Protein AF-A0A0B6ZTF5-F1 (afdb_monomer_lite)

Sequence (58 aa):
MMLIALSNGSVVHKMNANDFLDMEVTIMEHGFSEPAAHNYIRFLHEGIQKAEVALQDQ

Secondary structure (DSSP, 8-state):
-EEEE-TTS-EEEEE-HHHHHS----TTTSTTS-HHHHHHHHHHHHHHHHHHHHHHT-

Foldseek 3Di:
DDFDADPVGHTQADDDPVNLVPPDDPCPPDPVPPRSVVSVVVRVVVSVVSVVVVVVVD

Organism: NCBI:txid1028688

Radius of gyration: 13.41 Å; chains: 1; bounding box: 32×14×33 Å

Structure (mmCIF, N/CA/C/O backbone):
data_AF-A0A0B6ZTF5-F1
#
_entry.id   AF-A0A0B6ZTF5-F1
#
loop_
_atom_site.group_PDB
_atom_site.id
_atom_site.type_symbol
_atom_site.label_atom_id
_atom_site.label_alt_id
_atom_site.label_comp_id
_atom_site.label_asym_id
_atom_site.label_entity_id
_atom_site.label_seq_id
_atom_site.pdbx_PDB_ins_co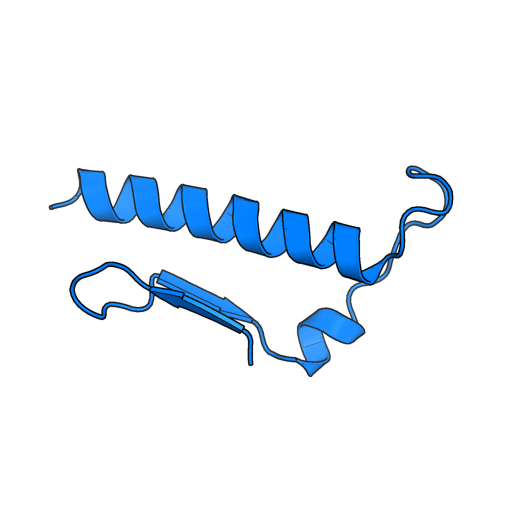de
_atom_site.Cartn_x
_atom_site.Cartn_y
_atom_site.Cartn_z
_atom_site.occupancy
_atom_site.B_iso_or_equiv
_atom_site.auth_seq_id
_atom_site.auth_comp_id
_atom_site.auth_asym_id
_atom_site.auth_atom_id
_atom_site.pdbx_PDB_model_num
ATOM 1 N N . MET A 1 1 ? -3.754 -6.915 -8.071 1.00 83.00 1 MET A N 1
ATOM 2 C CA . MET A 1 1 ? -4.114 -5.925 -7.033 1.00 83.00 1 MET A CA 1
ATOM 3 C C . MET A 1 1 ? -3.317 -6.256 -5.791 1.00 83.00 1 MET A C 1
ATOM 5 O O . MET A 1 1 ? -3.328 -7.414 -5.394 1.00 83.00 1 MET A O 1
ATOM 9 N N . MET A 1 2 ? -2.627 -5.274 -5.220 1.00 92.19 2 MET A N 1
ATOM 10 C CA . MET A 1 2 ? -1.915 -5.414 -3.945 1.00 92.19 2 MET A CA 1
ATOM 11 C C . MET A 1 2 ? -2.682 -4.666 -2.858 1.00 92.19 2 MET A C 1
ATOM 13 O O . MET A 1 2 ? -3.296 -3.636 -3.149 1.00 92.19 2 MET A O 1
ATOM 17 N N . LEU A 1 3 ? -2.668 -5.178 -1.627 1.00 95.69 3 LEU A N 1
ATOM 18 C CA . LEU A 1 3 ? -3.347 -4.560 -0.491 1.00 95.69 3 LEU A CA 1
ATOM 19 C C . LEU A 1 3 ? -2.578 -4.773 0.813 1.00 95.69 3 LEU A C 1
ATOM 21 O O . LEU A 1 3 ? -1.936 -5.804 0.996 1.00 95.69 3 LEU A O 1
ATOM 25 N N . ILE A 1 4 ? -2.694 -3.800 1.711 1.00 95.56 4 ILE A N 1
ATOM 26 C CA . ILE A 1 4 ? -2.300 -3.897 3.114 1.00 95.56 4 ILE A CA 1
ATOM 27 C C . ILE A 1 4 ? -3.563 -3.734 3.947 1.00 95.56 4 ILE A C 1
ATOM 29 O O . ILE A 1 4 ? -4.331 -2.784 3.752 1.00 95.56 4 ILE A O 1
ATOM 33 N N . ALA A 1 5 ? -3.777 -4.679 4.855 1.00 96.50 5 ALA A N 1
ATOM 34 C CA . ALA A 1 5 ? -4.918 -4.702 5.751 1.00 96.50 5 ALA A CA 1
ATOM 35 C C . ALA 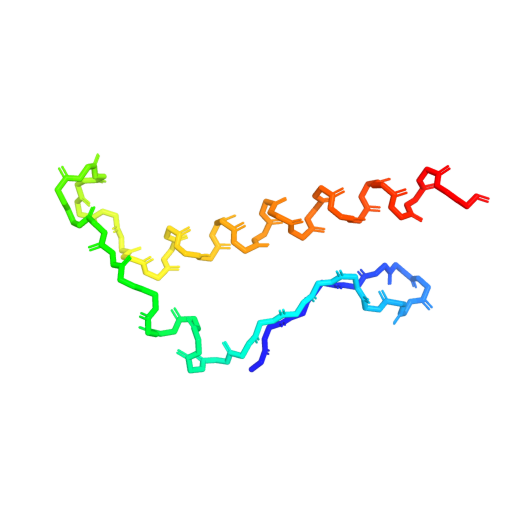A 1 5 ? -4.459 -4.858 7.201 1.00 96.50 5 ALA A C 1
ATOM 37 O O . ALA A 1 5 ? -3.451 -5.507 7.480 1.00 96.50 5 ALA A O 1
ATOM 38 N N . LEU A 1 6 ? -5.220 -4.263 8.114 1.00 95.12 6 LEU A N 1
ATOM 39 C CA . LEU A 1 6 ? -5.081 -4.497 9.545 1.00 95.12 6 LEU A CA 1
ATOM 40 C C . LEU A 1 6 ? -5.601 -5.896 9.904 1.00 95.12 6 LEU A C 1
ATOM 42 O O . LEU A 1 6 ? -6.369 -6.508 9.158 1.00 95.12 6 LEU A O 1
ATOM 46 N N . SER A 1 7 ? -5.234 -6.388 11.087 1.00 94.50 7 SER A N 1
ATOM 47 C CA . SER A 1 7 ? -5.679 -7.694 11.598 1.00 94.50 7 SER A CA 1
ATOM 48 C C . SER A 1 7 ? -7.201 -7.806 11.762 1.00 94.50 7 SER A C 1
ATOM 50 O O . SER A 1 7 ? -7.736 -8.910 11.722 1.00 94.50 7 SER A O 1
ATOM 52 N N . ASN A 1 8 ? -7.905 -6.677 11.895 1.00 93.81 8 ASN A N 1
ATOM 53 C CA . ASN A 1 8 ? -9.369 -6.614 11.938 1.00 93.81 8 ASN A CA 1
ATOM 54 C C . ASN A 1 8 ? -10.042 -6.701 10.549 1.00 93.81 8 ASN A C 1
ATOM 56 O O . ASN A 1 8 ? -11.267 -6.656 10.465 1.00 93.81 8 ASN A O 1
ATOM 60 N N . GLY A 1 9 ? -9.265 -6.819 9.467 1.00 93.69 9 GLY A N 1
ATOM 61 C CA . GLY A 1 9 ? -9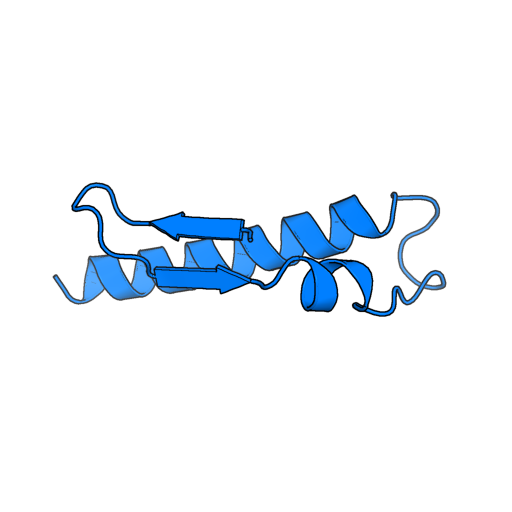.758 -6.933 8.092 1.00 93.69 9 GLY A CA 1
ATOM 62 C C . GLY A 1 9 ? -9.919 -5.604 7.345 1.00 93.69 9 GLY A C 1
ATOM 63 O O . GLY A 1 9 ? -10.224 -5.618 6.152 1.00 93.69 9 GLY A O 1
ATOM 64 N N . SER A 1 10 ? -9.683 -4.459 7.992 1.00 94.88 10 SER A N 1
ATOM 65 C CA . SER A 1 10 ? -9.743 -3.146 7.341 1.00 94.88 10 SER A CA 1
ATOM 66 C C . SER A 1 10 ? -8.585 -2.948 6.368 1.00 94.88 10 SER A C 1
ATOM 68 O O . SER A 1 10 ? -7.420 -3.037 6.751 1.00 94.88 10 SER A O 1
ATOM 70 N N . VAL A 1 11 ? -8.894 -2.625 5.111 1.00 96.12 11 VAL A N 1
ATOM 71 C CA . VAL A 1 11 ? -7.890 -2.303 4.085 1.00 96.12 11 VAL A CA 1
ATOM 72 C C . VAL A 1 11 ? -7.444 -0.851 4.241 1.00 96.12 11 VAL A C 1
ATOM 74 O O . VAL A 1 11 ? -8.254 0.063 4.105 1.00 96.12 11 VAL A O 1
ATOM 77 N N . VAL A 1 12 ? -6.150 -0.637 4.473 1.00 96.56 12 VAL A N 1
ATOM 78 C CA . VAL A 1 12 ? -5.555 0.694 4.717 1.00 96.56 12 VAL A CA 1
ATOM 79 C C . VAL A 1 12 ? -4.735 1.204 3.538 1.00 96.56 12 VAL A C 1
ATOM 81 O O . VAL A 1 12 ? -4.538 2.408 3.373 1.00 96.56 12 VAL A O 1
ATOM 84 N N . HIS A 1 13 ? -4.287 0.304 2.667 1.00 96.38 13 HIS A N 1
ATOM 85 C CA . HIS A 1 13 ? -3.601 0.679 1.443 1.00 96.38 13 HIS A CA 1
ATOM 86 C C . HIS A 1 13 ? -3.871 -0.342 0.343 1.00 96.38 13 HIS A C 1
ATOM 88 O O . HIS A 1 13 ? -3.978 -1.538 0.605 1.00 96.38 13 HIS A O 1
ATOM 94 N N . LYS A 1 14 ? -4.005 0.127 -0.898 1.00 95.50 14 LYS A N 1
ATOM 95 C CA . LYS A 1 14 ? -4.189 -0.722 -2.074 1.00 95.50 14 LYS A CA 1
ATOM 96 C C . LYS A 1 14 ? -3.537 -0.087 -3.289 1.00 95.50 14 LYS A C 1
ATOM 98 O O . LYS A 1 14 ? -3.472 1.136 -3.379 1.00 95.50 14 LYS A O 1
ATOM 103 N N . MET A 1 15 ? -3.119 -0.927 -4.223 1.00 93.25 15 MET A N 1
ATOM 104 C CA . MET A 1 15 ? -2.519 -0.512 -5.484 1.00 93.25 15 MET A CA 1
ATOM 105 C C . MET A 1 15 ? -3.022 -1.404 -6.620 1.00 93.25 15 MET A C 1
ATOM 107 O O . MET A 1 15 ? -3.128 -2.634 -6.480 1.00 93.25 15 MET A O 1
ATOM 111 N N . ASN A 1 16 ? -3.374 -0.776 -7.742 1.00 92.62 16 ASN A N 1
ATOM 112 C CA . ASN A 1 16 ? -3.690 -1.499 -8.965 1.00 92.62 16 ASN A CA 1
ATOM 113 C C . ASN A 1 16 ? -2.417 -2.178 -9.497 1.00 92.62 16 ASN A C 1
ATOM 115 O O . ASN A 1 16 ? -1.320 -1.656 -9.345 1.00 92.62 16 ASN A O 1
ATOM 119 N N . ALA A 1 17 ? -2.560 -3.348 -10.119 1.00 87.19 17 ALA A N 1
ATOM 120 C CA . ALA A 1 17 ? -1.419 -4.008 -10.747 1.00 87.19 17 ALA A CA 1
ATOM 121 C C . ALA A 1 17 ? -0.869 -3.198 -11.932 1.00 87.19 17 ALA A C 1
ATOM 123 O O . ALA A 1 17 ? 0.339 -3.169 -12.118 1.00 87.19 17 ALA A O 1
ATOM 124 N N . ASN A 1 18 ? -1.735 -2.519 -12.688 1.00 87.69 18 ASN A N 1
ATOM 125 C CA . ASN A 1 18 ? -1.310 -1.699 -13.820 1.00 87.69 18 ASN A CA 1
ATOM 126 C C . ASN A 1 18 ? -0.550 -0.464 -13.324 1.00 87.69 18 ASN A C 1
ATOM 128 O O . ASN A 1 18 ? 0.591 -0.282 -13.715 1.00 87.69 18 ASN A O 1
ATOM 132 N N . ASP A 1 19 ? -1.099 0.269 -12.346 1.00 87.12 19 ASP A N 1
ATOM 133 C CA . ASP A 1 19 ? -0.406 1.409 -11.718 1.00 87.12 19 ASP A CA 1
ATOM 134 C C . ASP A 1 19 ? 0.969 1.022 -11.139 1.00 87.12 19 ASP A C 1
ATOM 136 O O . ASP A 1 19 ? 1.898 1.824 -11.130 1.00 87.12 19 ASP A O 1
ATOM 140 N N . PHE A 1 20 ? 1.109 -0.213 -10.643 1.00 85.62 20 PHE A N 1
ATOM 141 C CA . PHE A 1 20 ? 2.382 -0.727 -10.144 1.00 85.62 20 PHE A CA 1
ATOM 142 C C . PHE A 1 20 ? 3.411 -0.969 -11.256 1.00 85.62 20 PHE A C 1
ATOM 144 O O . PHE A 1 20 ? 4.593 -0.678 -11.072 1.00 85.62 20 PHE A O 1
ATOM 151 N N . LEU A 1 21 ? 2.966 -1.520 -12.387 1.00 82.62 21 LEU A N 1
ATOM 152 C CA . LEU A 1 21 ? 3.813 -1.800 -13.548 1.00 82.62 21 LEU A CA 1
ATOM 153 C C . LEU A 1 21 ? 4.157 -0.526 -14.332 1.00 82.62 21 LEU A C 1
ATOM 155 O O . LEU A 1 21 ? 5.245 -0.446 -14.893 1.00 82.62 21 LEU A O 1
ATOM 159 N N . ASP A 1 22 ? 3.260 0.460 -14.321 1.00 83.56 22 ASP A N 1
ATOM 160 C CA . ASP A 1 22 ? 3.414 1.746 -1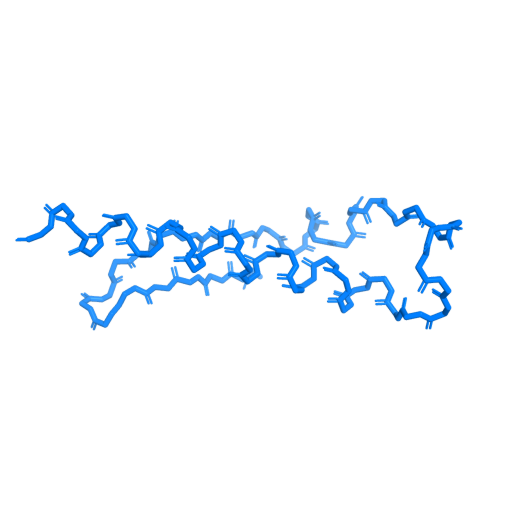5.006 1.00 83.56 22 ASP A CA 1
ATOM 161 C C . ASP A 1 22 ? 4.248 2.760 -14.204 1.00 83.56 22 ASP A C 1
ATOM 163 O O . ASP A 1 22 ? 4.562 3.836 -14.713 1.00 83.56 22 ASP A O 1
ATOM 167 N N . MET A 1 23 ? 4.623 2.456 -12.953 1.00 76.56 23 MET A N 1
ATOM 168 C CA . MET A 1 23 ? 5.495 3.338 -12.174 1.00 76.56 23 MET A CA 1
ATOM 169 C C . MET A 1 23 ? 6.868 3.439 -12.838 1.00 76.56 23 MET A C 1
ATOM 171 O O . MET A 1 23 ? 7.680 2.509 -12.775 1.00 76.56 23 MET A O 1
ATOM 175 N N . GLU A 1 24 ? 7.124 4.600 -13.444 1.00 66.81 24 GLU A N 1
ATOM 176 C CA . GLU A 1 24 ? 8.413 4.909 -14.038 1.00 66.81 24 GLU A CA 1
ATOM 177 C C . GLU A 1 24 ? 9.519 4.814 -12.995 1.00 66.81 24 GLU A C 1
ATOM 179 O O . GLU A 1 24 ? 9.484 5.393 -11.907 1.00 66.81 24 GLU A O 1
ATOM 184 N N . VAL A 1 25 ? 10.528 4.054 -13.372 1.00 63.41 25 VAL A N 1
ATOM 185 C CA . VAL A 1 25 ? 11.716 3.815 -12.581 1.00 63.41 25 VAL A CA 1
ATOM 186 C C . VAL A 1 25 ? 12.735 4.826 -13.035 1.00 63.41 25 VAL A C 1
ATOM 188 O O . VAL A 1 25 ? 13.194 4.776 -14.178 1.00 63.41 25 VAL A O 1
ATOM 191 N N . THR A 1 26 ? 13.149 5.722 -12.152 1.00 57.41 26 THR A N 1
ATOM 192 C CA . THR A 1 26 ? 14.329 6.537 -12.419 1.00 57.41 26 THR A CA 1
ATOM 193 C C . THR A 1 26 ? 15.554 5.631 -12.286 1.00 57.41 26 THR A C 1
ATOM 195 O O . THR A 1 26 ? 16.193 5.558 -11.240 1.00 57.41 26 THR A O 1
ATOM 198 N N . ILE A 1 27 ? 15.878 4.900 -13.360 1.00 55.75 27 ILE A N 1
ATOM 199 C CA . ILE A 1 27 ? 16.990 3.929 -13.435 1.00 55.75 27 ILE A CA 1
ATOM 200 C C . ILE A 1 27 ? 18.332 4.589 -13.052 1.00 55.75 27 ILE A C 1
ATOM 202 O O . ILE A 1 27 ? 19.273 3.912 -12.643 1.00 55.75 27 ILE A O 1
ATOM 206 N N . MET A 1 28 ? 18.421 5.921 -13.141 1.00 55.03 28 MET A N 1
ATOM 207 C CA . MET A 1 28 ? 19.645 6.672 -12.875 1.00 55.03 28 MET A CA 1
ATOM 208 C C . MET A 1 28 ? 20.067 6.757 -11.401 1.00 55.03 28 MET A C 1
ATOM 210 O O . MET A 1 28 ? 21.249 6.985 -11.163 1.00 55.03 28 MET A O 1
ATOM 214 N N . GLU A 1 29 ? 19.185 6.556 -10.414 1.00 55.84 29 GLU A N 1
ATOM 215 C CA . GLU A 1 29 ? 19.561 6.791 -9.005 1.00 55.84 29 GLU A CA 1
ATOM 216 C C . GLU A 1 29 ? 19.890 5.531 -8.195 1.00 55.84 29 GLU A C 1
ATOM 218 O O . GLU A 1 29 ? 20.509 5.660 -7.143 1.00 55.84 29 GLU A O 1
ATOM 223 N N . HIS A 1 30 ? 19.477 4.325 -8.605 1.00 53.62 30 HIS A N 1
ATOM 224 C CA . HIS A 1 30 ? 19.465 3.160 -7.691 1.00 53.62 30 HIS A CA 1
ATOM 225 C C . HIS A 1 30 ? 20.221 1.916 -8.177 1.00 53.62 30 HIS A C 1
ATOM 227 O O . HIS A 1 30 ? 20.131 0.850 -7.558 1.00 53.62 30 HIS A O 1
ATOM 233 N N 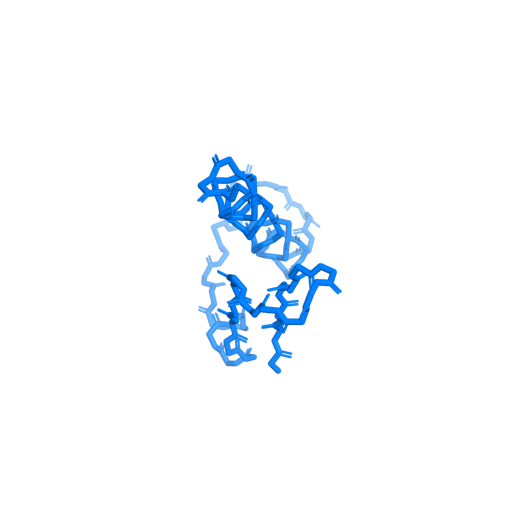. GLY A 1 31 ? 21.012 2.037 -9.250 1.00 53.25 31 GLY A N 1
ATOM 234 C CA . GLY A 1 31 ? 21.722 0.895 -9.827 1.00 53.25 31 GLY A CA 1
ATOM 235 C C . GLY A 1 31 ? 20.751 -0.221 -10.230 1.00 53.25 31 GLY A C 1
ATOM 236 O O . GLY A 1 31 ? 19.539 -0.064 -10.162 1.00 53.25 31 GLY A O 1
ATOM 237 N N . PHE A 1 32 ? 21.263 -1.367 -10.658 1.00 53.28 32 PHE A N 1
ATOM 238 C CA . PHE A 1 32 ? 20.478 -2.492 -11.188 1.00 53.28 32 PHE A CA 1
ATOM 239 C C . PHE A 1 32 ? 19.555 -3.205 -10.166 1.00 53.28 32 PHE A C 1
ATOM 241 O O . PHE A 1 32 ? 19.283 -4.394 -10.318 1.00 53.28 32 PHE A O 1
ATOM 248 N N . SER A 1 33 ? 19.089 -2.527 -9.111 1.00 57.03 33 SER A N 1
ATOM 249 C CA . SER A 1 33 ? 18.008 -3.044 -8.278 1.00 57.03 33 SER A CA 1
ATOM 250 C C . SER A 1 33 ? 16.730 -3.058 -9.111 1.00 57.03 33 SER A C 1
ATOM 252 O O . SER A 1 33 ? 16.349 -2.066 -9.729 1.00 57.03 33 SER A O 1
ATOM 254 N N . GLU A 1 34 ? 16.131 -4.238 -9.217 1.00 69.44 34 GLU A N 1
ATOM 255 C CA . GLU A 1 34 ? 14.999 -4.495 -10.093 1.00 69.44 34 GLU A CA 1
ATOM 256 C C . GLU A 1 34 ? 13.886 -3.467 -9.811 1.00 69.44 34 GLU A C 1
ATOM 258 O O . GLU A 1 34 ? 13.412 -3.381 -8.676 1.00 69.44 34 GLU A O 1
ATOM 263 N N . PRO A 1 35 ? 13.470 -2.661 -10.798 1.00 68.25 35 PRO A N 1
ATOM 264 C CA . PRO A 1 35 ? 12.495 -1.595 -10.607 1.00 68.25 35 PRO A CA 1
ATOM 265 C C . PRO A 1 35 ? 11.237 -1.946 -9.822 1.00 68.25 35 PRO A C 1
ATOM 267 O O . PRO A 1 35 ? 10.748 -1.173 -8.996 1.00 68.25 35 PRO A O 1
ATOM 270 N N . ALA A 1 36 ? 10.735 -3.153 -10.070 1.00 75.06 36 ALA A N 1
ATOM 271 C CA . ALA A 1 36 ? 9.574 -3.692 -9.394 1.00 75.06 36 ALA A CA 1
ATOM 272 C C . ALA A 1 36 ? 9.830 -3.847 -7.888 1.00 75.06 36 ALA A C 1
ATOM 274 O O . ALA A 1 36 ? 8.943 -3.559 -7.091 1.00 75.06 36 ALA A O 1
ATOM 275 N N . ALA A 1 37 ? 11.041 -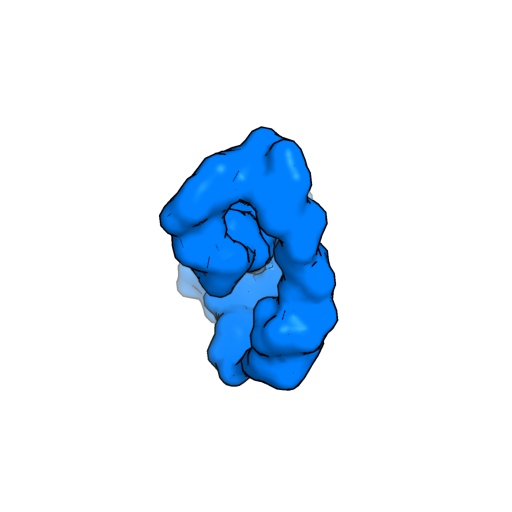4.233 -7.476 1.00 81.31 37 ALA A N 1
ATOM 276 C CA . ALA A 1 37 ? 11.406 -4.332 -6.068 1.00 81.31 37 ALA A CA 1
ATOM 277 C C . ALA A 1 37 ? 11.417 -2.954 -5.390 1.00 81.31 37 ALA A C 1
ATOM 279 O O . ALA A 1 37 ? 10.906 -2.824 -4.279 1.00 81.31 37 ALA A O 1
ATOM 280 N N . HIS A 1 38 ? 11.922 -1.914 -6.063 1.00 82.81 38 HIS A N 1
ATOM 281 C CA . HIS A 1 38 ? 11.883 -0.547 -5.536 1.00 82.81 38 HIS A CA 1
ATOM 282 C C . HIS A 1 38 ? 10.440 -0.052 -5.353 1.00 82.81 38 HIS A C 1
ATOM 284 O O . HIS A 1 38 ? 10.056 0.364 -4.258 1.00 82.81 38 HIS A O 1
ATOM 290 N N . ASN A 1 39 ? 9.615 -0.171 -6.397 1.00 84.81 39 ASN A N 1
ATOM 291 C CA . ASN A 1 39 ? 8.204 0.219 -6.355 1.00 84.81 39 ASN A CA 1
ATOM 292 C C . ASN A 1 39 ? 7.435 -0.568 -5.284 1.00 84.81 39 ASN A C 1
ATOM 294 O O . ASN A 1 39 ? 6.556 -0.029 -4.611 1.00 84.81 39 ASN A O 1
ATOM 298 N N . TYR A 1 40 ? 7.794 -1.838 -5.084 1.00 87.75 40 TYR A N 1
ATOM 299 C CA . TYR A 1 40 ? 7.180 -2.692 -4.076 1.00 87.75 40 TYR A CA 1
ATOM 300 C C . TYR A 1 40 ? 7.559 -2.265 -2.657 1.00 87.75 40 TYR A C 1
ATOM 302 O O . TYR A 1 40 ? 6.684 -2.132 -1.804 1.00 87.75 40 TYR A O 1
ATOM 310 N N . ILE A 1 41 ? 8.840 -1.980 -2.404 1.00 89.50 41 ILE A N 1
ATOM 311 C CA . ILE A 1 41 ? 9.302 -1.458 -1.110 1.00 89.50 41 ILE A CA 1
ATOM 312 C C . ILE A 1 41 ? 8.610 -0.131 -0.795 1.00 89.50 41 ILE A C 1
ATOM 314 O O . ILE A 1 41 ? 8.153 0.067 0.331 1.00 89.50 41 ILE A O 1
ATOM 318 N N . ARG A 1 42 ? 8.471 0.752 -1.787 1.00 88.50 42 ARG A N 1
ATOM 319 C CA . ARG A 1 42 ? 7.748 2.015 -1.625 1.00 88.50 42 ARG A CA 1
ATOM 320 C C . ARG A 1 42 ? 6.281 1.789 -1.251 1.00 88.50 42 ARG A C 1
ATOM 322 O O . ARG A 1 42 ? 5.818 2.375 -0.276 1.00 88.50 42 ARG A O 1
ATOM 329 N N . PHE A 1 43 ? 5.578 0.905 -1.963 1.00 92.81 43 PHE A N 1
ATOM 330 C CA . PHE A 1 43 ? 4.198 0.522 -1.635 1.00 92.81 43 PHE A CA 1
ATOM 331 C C . PHE A 1 43 ? 4.071 0.008 -0.192 1.00 92.81 43 PHE A C 1
ATOM 333 O O . PHE A 1 43 ? 3.162 0.411 0.537 1.00 92.81 43 PHE A O 1
ATOM 340 N N . LEU A 1 44 ? 4.996 -0.853 0.244 1.00 94.44 44 LEU A N 1
ATOM 341 C CA . LEU A 1 44 ? 5.009 -1.366 1.612 1.00 94.44 44 LEU A CA 1
ATOM 342 C C . LEU A 1 44 ? 5.235 -0.256 2.638 1.00 94.44 44 LEU A C 1
ATOM 344 O O . LEU A 1 44 ? 4.494 -0.180 3.613 1.00 94.44 44 LEU A O 1
ATOM 348 N N . HIS A 1 45 ? 6.218 0.615 2.416 1.00 94.81 45 HIS A N 1
ATOM 349 C CA . HIS A 1 45 ? 6.534 1.710 3.330 1.00 94.81 45 HIS A CA 1
ATOM 350 C C . HIS A 1 45 ? 5.346 2.667 3.502 1.00 94.81 45 HIS A C 1
ATOM 352 O O . HIS A 1 45 ? 4.936 2.954 4.626 1.00 94.81 45 HIS A O 1
ATOM 358 N N . GLU A 1 46 ? 4.734 3.104 2.397 1.00 94.94 46 GLU A N 1
ATOM 359 C CA . GLU A 1 46 ? 3.543 3.962 2.429 1.00 94.94 46 GLU A CA 1
ATOM 360 C C . GLU A 1 46 ? 2.363 3.281 3.135 1.00 94.94 46 GLU A C 1
ATOM 362 O O . GLU A 1 46 ? 1.614 3.920 3.878 1.00 94.94 46 GLU A O 1
ATOM 367 N N . GLY A 1 47 ? 2.177 1.980 2.909 1.00 95.81 47 GLY A N 1
ATOM 368 C CA . GLY A 1 47 ? 1.091 1.236 3.526 1.00 95.81 47 GLY A CA 1
ATOM 369 C C . GLY A 1 47 ? 1.306 0.955 5.017 1.00 95.81 47 GLY A C 1
ATOM 370 O O . GLY A 1 47 ? 0.335 1.013 5.769 1.00 95.81 47 GLY A O 1
ATOM 371 N N . ILE A 1 48 ? 2.546 0.725 5.465 1.00 96.00 48 ILE A N 1
ATOM 372 C CA . ILE A 1 48 ? 2.889 0.576 6.889 1.00 96.00 48 ILE A CA 1
ATOM 373 C C . ILE A 1 48 ? 2.663 1.894 7.629 1.00 96.00 48 ILE A C 1
ATOM 375 O O . ILE A 1 48 ? 1.987 1.889 8.650 1.00 96.00 48 ILE A O 1
ATOM 379 N N . GLN A 1 49 ? 3.114 3.028 7.083 1.00 96.81 49 GLN A N 1
ATOM 380 C CA . GLN A 1 49 ? 2.865 4.338 7.698 1.00 96.81 49 GLN A CA 1
ATOM 381 C C . GLN A 1 49 ? 1.366 4.618 7.873 1.00 96.81 49 GLN A C 1
ATOM 383 O O . GLN A 1 49 ? 0.929 5.079 8.925 1.00 96.81 49 GLN A O 1
ATOM 388 N N . LYS A 1 50 ? 0.546 4.293 6.864 1.00 96.19 50 LYS A N 1
ATOM 389 C CA . LYS A 1 50 ? -0.920 4.412 6.965 1.00 96.19 50 LYS A CA 1
ATOM 390 C C . LYS A 1 50 ? -1.509 3.459 8.004 1.00 96.19 50 LYS A C 1
ATOM 392 O O . LYS A 1 50 ? -2.454 3.834 8.690 1.00 96.19 50 LYS A O 1
ATOM 397 N N . ALA A 1 51 ? -0.969 2.245 8.117 1.00 95.38 51 ALA A N 1
ATOM 398 C CA . ALA A 1 51 ? -1.391 1.280 9.124 1.00 95.38 51 ALA A CA 1
ATOM 399 C C . ALA A 1 51 ? -1.068 1.765 10.544 1.00 95.38 51 ALA A C 1
ATOM 401 O O . ALA A 1 51 ? -1.923 1.664 11.415 1.00 95.38 51 ALA A O 1
ATOM 402 N N . GLU A 1 52 ? 0.121 2.327 10.771 1.00 95.44 52 GLU A N 1
ATOM 403 C CA . GLU A 1 52 ? 0.528 2.883 12.066 1.00 95.44 52 GLU A CA 1
ATOM 404 C C . GLU A 1 52 ? -0.394 4.022 12.507 1.00 95.44 52 GLU A C 1
ATOM 406 O O . GLU A 1 52 ? -0.885 3.999 13.632 1.00 95.44 52 GLU A O 1
ATOM 411 N N . VAL A 1 53 ? -0.704 4.965 11.611 1.00 95.50 53 VAL A N 1
ATOM 412 C CA . VAL A 1 53 ? -1.665 6.046 11.895 1.00 95.50 53 VAL A CA 1
ATOM 413 C C . VAL A 1 53 ? -3.050 5.473 12.211 1.00 95.50 53 VAL A C 1
ATOM 415 O O . VAL A 1 53 ? -3.640 5.803 13.233 1.00 95.50 53 VAL A O 1
ATOM 418 N N . ALA A 1 54 ? -3.539 4.535 11.395 1.00 92.00 54 ALA A N 1
ATOM 419 C CA . ALA A 1 54 ? -4.846 3.911 11.604 1.00 92.00 54 ALA A CA 1
ATOM 420 C C . ALA A 1 54 ? -4.942 3.064 12.889 1.00 92.00 54 ALA A C 1
ATOM 422 O O . ALA A 1 54 ? -6.051 2.757 13.329 1.00 92.00 54 ALA A O 1
ATOM 423 N N . LEU A 1 55 ? -3.807 2.646 13.459 1.00 91.56 55 LEU A N 1
ATOM 424 C CA . LEU A 1 55 ? -3.724 1.959 14.750 1.00 91.56 55 LEU A CA 1
ATOM 425 C C . LEU A 1 55 ? -3.625 2.933 15.931 1.00 91.56 55 LEU A C 1
ATOM 427 O O . LEU A 1 55 ? -4.006 2.556 17.031 1.00 91.56 55 LEU A O 1
ATOM 431 N N . GLN A 1 56 ? -3.120 4.152 15.724 1.00 88.56 56 GLN A N 1
ATOM 432 C CA . GLN A 1 56 ? -3.097 5.208 16.746 1.00 88.56 56 GLN A CA 1
ATOM 433 C C . GLN A 1 56 ? -4.470 5.868 16.941 1.00 88.56 56 GLN A C 1
ATOM 435 O O . GLN A 1 56 ? -4.758 6.345 18.035 1.00 88.56 56 GLN A O 1
ATOM 440 N N . ASP A 1 57 ? -5.311 5.873 15.903 1.00 75.44 57 ASP A N 1
ATOM 441 C CA . ASP A 1 57 ? -6.683 6.405 15.932 1.00 75.44 57 ASP A CA 1
ATOM 442 C C . ASP A 1 57 ? -7.729 5.419 16.518 1.00 75.44 57 ASP A C 1
ATOM 444 O O . ASP A 1 57 ? -8.928 5.716 16.503 1.00 75.44 57 ASP A O 1
ATOM 448 N N . GLN A 1 58 ? -7.306 4.244 17.008 1.00 61.78 58 GLN A N 1
ATOM 449 C CA . GLN A 1 58 ? -8.155 3.206 17.630 1.00 61.78 58 GLN A CA 1
ATOM 450 C C . GLN A 1 58 ? -7.992 3.168 19.150 1.00 61.78 58 GLN A C 1
ATOM 452 O O . GLN A 1 58 ? -9.021 2.932 19.824 1.00 61.78 58 GLN A O 1
#

pLDDT: mean 83.66, std 14.39, range [53.25, 96.81]